Protein 2VZ4 (pdb70)

Structure (mmCIF, N/CA/C/O backbone):
data_2VZ4
#
_entry.id   2VZ4
#
_cell.length_a   45.850
_cell.length_b   67.467
_cell.length_c   73.129
_cell.angle_alpha   90.00
_cell.angle_beta   90.00
_cell.angle_gamma   90.00
#
_symmetry.space_group_name_H-M   'P 21 21 2'
#
loop_
_entity.id
_entity.type
_entity.pdbx_description
1 polymer 'HTH-TYPE TRANSCRIPTIONAL ACTIVATOR TIPA'
2 polymer "5'-D(*CP*TP*CP*CP*TP*CP*AP*CP*GP*TP *CP*AP*CP*GP*TP*GP*AP*GP*GP*TP*G)-3'"
#
loop_
_atom_site.group_PDB
_atom_site.id
_atom_site.type_symbol
_atom_site.label_atom_id
_atom_site.label_alt_id
_atom_site.label_comp_id
_atom_site.label_asym_id
_atom_site.label_entity_id
_atom_site.label_seq_id
_atom_site.pdbx_PDB_ins_code
_atom_site.Cartn_x
_atom_site.Cartn_y
_atom_site.Cartn_z
_atom_site.occupancy
_atom_site.B_iso_or_equiv
_atom_site.auth_seq_id
_atom_site.auth_comp_id
_atom_site.auth_asym_id
_atom_site.auth_atom_id
_atom_site.pdbx_PDB_model_num
ATOM 1 N N . SER A 1 1 ? 1.199 2.228 -24.440 1.00 56.25 2 SER A N 1
ATOM 2 C CA . SER A 1 1 ? 1.090 3.163 -23.284 1.00 57.14 2 SER A CA 1
ATOM 3 C C . SER A 1 1 ? 2.411 3.875 -23.072 1.00 57.14 2 SER A C 1
ATOM 4 O O . SER A 1 1 ? 3.463 3.261 -23.176 1.00 58.66 2 SER A O 1
ATOM 7 N N . TYR A 1 2 ? 2.359 5.157 -22.741 1.00 57.57 3 TYR A N 1
ATOM 8 C CA . TYR A 1 2 ? 3.561 5.977 -22.717 1.00 58.97 3 TYR A CA 1
ATOM 9 C C . TYR A 1 2 ? 3.770 6.682 -21.371 1.00 62.12 3 TYR A C 1
ATOM 10 O O . TYR A 1 2 ? 2.805 7.070 -20.704 1.00 66.10 3 TYR A O 1
ATOM 19 N N . SER A 1 3 ? 5.033 6.848 -20.977 1.00 62.21 4 SER A N 1
ATOM 20 C CA . SER A 1 3 ? 5.369 7.559 -19.741 1.00 61.08 4 SER A CA 1
ATOM 21 C C . SER A 1 3 ? 5.258 9.071 -19.946 1.00 60.99 4 SER A C 1
ATOM 22 O O . SER A 1 3 ? 5.125 9.545 -21.083 1.00 60.71 4 SER A O 1
ATOM 25 N N . VAL A 1 4 ? 5.330 9.822 -18.844 1.00 60.39 5 VAL A N 1
ATOM 26 C CA . VAL A 1 4 ? 5.323 11.290 -18.911 1.00 59.13 5 VAL A CA 1
ATOM 27 C C . VAL A 1 4 ? 6.532 11.810 -19.703 1.00 58.83 5 VAL A C 1
ATOM 28 O O . VAL A 1 4 ? 6.427 12.792 -20.436 1.00 59.19 5 VAL A O 1
ATOM 32 N N . GLY A 1 5 ? 7.670 11.135 -19.570 1.00 57.76 6 GLY A N 1
ATOM 33 C CA . GLY A 1 5 ? 8.879 11.528 -20.283 1.00 56.56 6 GLY A CA 1
ATOM 34 C C . GLY A 1 5 ? 8.689 11.368 -21.773 1.00 55.52 6 GLY A C 1
ATOM 35 O O . GLY A 1 5 ? 8.990 12.279 -22.549 1.00 55.77 6 GLY A O 1
ATOM 36 N N . GLN A 1 6 ? 8.167 10.205 -22.158 1.00 54.31 7 GLN A N 1
ATOM 37 C CA . GLN A 1 6 ? 7.919 9.878 -23.558 1.00 53.85 7 GLN A CA 1
ATOM 38 C C . GLN A 1 6 ? 7.047 10.937 -24.204 1.00 53.56 7 GLN A C 1
ATOM 39 O O . GLN A 1 6 ? 7.456 11.576 -25.174 1.00 53.89 7 GLN A O 1
ATOM 45 N N . VAL A 1 7 ? 5.860 11.125 -23.623 1.00 52.51 8 VAL A N 1
ATOM 46 C CA . VAL A 1 7 ? 4.860 12.069 -24.113 1.00 50.20 8 VAL A CA 1
ATOM 47 C C . VAL A 1 7 ? 5.393 13.491 -24.056 1.00 50.98 8 VAL A C 1
ATOM 48 O O . VAL A 1 7 ? 5.145 14.285 -24.954 1.00 52.75 8 VAL A O 1
ATOM 52 N N . ALA A 1 8 ? 6.129 13.822 -23.005 1.00 51.47 9 ALA A N 1
ATOM 53 C CA . ALA A 1 8 ? 6.757 15.130 -22.943 1.00 52.26 9 ALA A CA 1
ATOM 54 C C . ALA A 1 8 ? 7.590 15.304 -24.208 1.00 52.52 9 ALA A C 1
ATOM 55 O O . ALA A 1 8 ? 7.532 16.350 -24.854 1.00 50.41 9 ALA A O 1
ATOM 57 N N . GLY A 1 9 ? 8.325 14.249 -24.569 1.00 53.87 10 GLY A N 1
ATOM 58 C CA . GLY A 1 9 ? 9.214 14.260 -25.736 1.00 56.06 10 GLY A CA 1
ATOM 59 C C . GLY A 1 9 ? 8.494 14.284 -27.088 1.00 57.33 10 GLY A C 1
ATOM 60 O O . GLY A 1 9 ? 8.932 14.982 -28.015 1.00 57.27 10 GLY A O 1
ATOM 61 N N . PHE A 1 10 ? 7.395 13.528 -27.190 1.00 57.20 11 PHE A N 1
ATOM 62 C CA . PHE A 1 10 ? 6.579 13.468 -28.415 1.00 55.79 11 PHE A CA 1
ATOM 63 C C . PHE A 1 10 ? 5.858 14.790 -28.693 1.00 53.82 11 PHE A C 1
ATOM 64 O O . PHE A 1 10 ? 5.913 15.310 -29.809 1.00 54.37 11 PHE A O 1
ATOM 72 N N . ALA A 1 11 ? 5.174 15.314 -27.674 1.00 52.00 12 ALA A N 1
ATOM 73 C CA . ALA A 1 11 ? 4.364 16.540 -27.792 1.00 51.16 12 ALA A CA 1
ATOM 74 C C . ALA A 1 11 ? 5.195 17.813 -27.684 1.00 50.82 12 ALA A C 1
ATOM 75 O O . ALA A 1 11 ? 4.790 18.872 -28.160 1.00 50.32 12 ALA A O 1
ATOM 77 N N . GLY A 1 12 ? 6.349 17.714 -27.042 1.00 51.99 13 GLY A N 1
ATOM 78 C CA . GLY A 1 12 ? 7.219 18.864 -26.867 1.00 52.46 13 GLY A CA 1
ATOM 79 C C . GLY A 1 12 ? 6.673 19.779 -25.796 1.00 51.18 13 GLY A C 1
ATOM 80 O O . GLY A 1 12 ? 6.700 21.003 -25.953 1.00 51.31 13 GLY A O 1
ATOM 81 N N . VAL A 1 13 ? 6.163 19.168 -24.723 1.00 50.48 14 VAL A N 1
ATOM 82 C CA . VAL A 1 13 ? 5.679 19.883 -23.543 1.00 50.78 14 VAL A CA 1
ATOM 83 C C . VAL A 1 13 ? 6.447 19.368 -22.335 1.00 50.94 14 VAL A C 1
ATOM 84 O O . VAL A 1 13 ? 6.889 18.215 -22.329 1.00 53.43 14 VAL A O 1
ATOM 88 N N . THR A 1 14 ? 6.593 20.211 -21.314 1.00 50.13 15 THR A N 1
ATOM 89 C CA . THR A 1 14 ? 7.221 19.789 -20.055 1.00 49.82 15 THR A CA 1
ATOM 90 C C . THR A 1 14 ? 6.362 18.741 -19.334 1.00 51.00 15 THR A C 1
ATOM 91 O O . THR A 1 14 ? 5.128 18.755 -19.463 1.00 53.39 15 THR A O 1
ATOM 95 N N . VAL A 1 15 ? 7.005 17.850 -18.572 1.00 48.01 16 VAL A N 1
ATOM 96 C CA . VAL A 1 15 ? 6.269 16.899 -17.729 1.00 46.24 16 VAL A CA 1
ATOM 97 C C . VAL A 1 15 ? 5.282 17.624 -16.806 1.00 47.21 16 VAL A C 1
ATOM 98 O O . VAL A 1 15 ? 4.146 17.178 -16.630 1.00 45.90 16 VAL A O 1
ATOM 102 N N . ARG A 1 16 ? 5.711 18.750 -16.241 1.00 49.15 17 ARG A N 1
ATOM 103 C CA . ARG A 1 16 ? 4.850 19.560 -15.372 1.00 51.69 17 ARG A CA 1
ATOM 104 C C . ARG A 1 16 ? 3.532 19.946 -16.054 1.00 54.28 17 ARG A C 1
ATOM 105 O O . ARG A 1 16 ? 2.465 19.922 -15.416 1.00 53.85 17 ARG A O 1
ATOM 113 N N . THR A 1 17 ? 3.611 20.310 -17.338 1.00 54.50 18 THR A N 1
ATOM 114 C CA . THR A 1 17 ? 2.411 20.566 -18.128 1.00 52.83 18 THR A CA 1
ATOM 115 C C . THR A 1 17 ? 1.491 19.359 -18.074 1.00 53.46 18 THR A C 1
ATOM 116 O O . THR A 1 17 ? 0.288 19.511 -17.849 1.00 54.45 18 THR A O 1
ATOM 120 N N . LEU A 1 18 ? 2.071 18.171 -18.275 1.00 53.96 19 LEU A N 1
ATOM 121 C CA . LEU A 1 18 ? 1.319 16.907 -18.302 1.00 54.70 19 LEU A CA 1
ATOM 122 C C . LEU A 1 18 ? 0.733 16.541 -16.932 1.00 55.37 19 LEU A C 1
ATOM 123 O O . LEU A 1 18 ? -0.301 15.866 -16.848 1.00 55.66 19 LEU A O 1
ATOM 128 N N . HIS A 1 19 ? 1.401 16.989 -15.871 1.00 57.34 20 HIS A N 1
ATOM 129 C CA . HIS A 1 19 ? 0.875 16.883 -14.509 1.00 57.26 20 HIS A CA 1
ATOM 130 C C . HIS A 1 19 ? -0.260 17.882 -14.315 1.00 57.24 20 HIS A C 1
ATOM 131 O O . HIS A 1 19 ? -1.320 17.526 -13.810 1.00 59.94 20 HIS A O 1
ATOM 138 N N . HIS A 1 20 ? -0.049 19.130 -14.723 1.00 58.18 21 HIS A N 1
ATOM 139 C CA . HIS A 1 20 ? -1.078 20.157 -14.554 1.00 57.48 21 HIS A CA 1
ATOM 140 C C . HIS A 1 20 ? -2.386 19.758 -15.247 1.00 57.83 21 HIS A C 1
ATOM 141 O O . HIS A 1 20 ? -3.453 19.778 -14.631 1.00 58.98 21 HIS A O 1
ATOM 148 N N . TYR A 1 21 ? -2.298 19.374 -16.515 1.00 56.39 22 TYR A N 1
ATOM 149 C CA . TYR A 1 21 ? -3.492 19.021 -17.271 1.00 55.35 22 TYR A CA 1
ATOM 150 C C . TYR A 1 21 ? -4.218 17.852 -16.632 1.00 55.78 22 TYR A C 1
ATOM 151 O O . TYR A 1 21 ? -5.443 17.780 -16.704 1.00 57.94 22 TYR A O 1
ATOM 160 N N . ASP A 1 22 ? -3.467 16.949 -16.000 1.00 55.94 23 ASP A N 1
ATOM 161 C CA . ASP A 1 22 ? -4.072 15.860 -15.226 1.00 56.49 23 ASP A CA 1
ATOM 162 C C . ASP A 1 22 ? -4.820 16.394 -14.000 1.00 56.37 23 ASP A C 1
ATOM 163 O O . ASP A 1 22 ? -5.991 16.065 -13.799 1.00 56.62 23 ASP A O 1
ATOM 168 N N . ASP A 1 23 ? -4.146 17.218 -13.196 1.00 56.18 24 ASP A N 1
ATOM 169 C CA . ASP A 1 23 ? -4.756 17.820 -12.001 1.00 57.04 24 ASP A CA 1
ATOM 170 C C . ASP A 1 23 ? -6.023 18.627 -12.341 1.00 56.82 24 ASP A C 1
ATOM 171 O O . ASP A 1 23 ? -7.026 18.544 -11.632 1.00 56.65 24 ASP A O 1
ATOM 176 N N . ILE A 1 24 ? -5.965 19.382 -13.437 1.00 57.81 25 ILE A N 1
ATOM 177 C CA . ILE A 1 24 ? -7.109 20.143 -13.964 1.00 56.92 25 ILE A CA 1
ATOM 178 C C . ILE A 1 24 ? -8.267 19.252 -14.417 1.00 55.27 25 ILE A C 1
ATOM 179 O O . ILE A 1 24 ? -9.426 19.663 -14.372 1.00 53.24 25 ILE A O 1
ATOM 184 N N . GLY A 1 25 ? -7.943 18.050 -14.884 1.00 53.89 26 GLY A N 1
ATOM 185 C CA . GLY A 1 25 ? -8.927 17.172 -15.496 1.00 53.15 26 GLY A CA 1
ATOM 186 C C . GLY A 1 25 ? -9.135 17.524 -16.955 1.00 53.28 26 GLY A C 1
ATOM 187 O O . GLY A 1 25 ? -10.239 17.399 -17.476 1.00 54.18 26 GLY A O 1
ATOM 188 N N . LEU A 1 26 ? -8.067 17.978 -17.608 1.00 54.89 27 LEU A N 1
ATOM 189 C CA . LEU A 1 26 ? -8.076 18.273 -19.048 1.00 54.56 27 LEU A CA 1
ATOM 190 C C . LEU A 1 26 ? -7.500 17.107 -19.835 1.00 55.08 27 LEU A C 1
ATOM 191 O O . LEU A 1 26 ? -7.869 16.881 -20.981 1.00 57.92 27 LEU A O 1
ATOM 196 N N . LEU A 1 27 ? -6.570 16.383 -19.223 1.00 53.72 28 LEU A N 1
ATOM 197 C CA . LEU A 1 27 ? -5.919 15.265 -19.875 1.00 52.35 28 LEU A CA 1
ATOM 198 C C . LEU A 1 27 ? -5.458 14.291 -18.792 1.00 52.51 28 LEU A C 1
ATOM 199 O O . LEU A 1 27 ? -4.502 14.561 -18.060 1.00 52.78 28 LEU A O 1
ATOM 204 N N . VAL A 1 28 ? -6.160 13.164 -18.701 1.00 51.83 29 VAL A N 1
ATOM 205 C CA . VAL A 1 28 ? -5.979 12.204 -17.626 1.00 51.42 29 VAL A CA 1
ATOM 206 C C . VAL A 1 28 ? -5.570 10.833 -18.165 1.00 52.61 29 VAL A C 1
ATOM 207 O O . VAL A 1 28 ? -6.356 10.187 -18.853 1.00 51.71 29 VAL A O 1
ATOM 211 N N . PRO A 1 29 ? -4.350 10.371 -17.835 1.00 55.23 30 PRO A N 1
ATOM 212 C CA . PRO A 1 29 ? -3.831 9.075 -18.296 1.00 56.38 30 PRO A CA 1
ATOM 213 C C . PRO A 1 29 ? -4.829 7.926 -18.150 1.00 59.22 30 PRO A C 1
ATOM 214 O O . PRO A 1 29 ? -5.620 7.907 -17.200 1.00 62.35 30 PRO A O 1
ATOM 218 N N . SER A 1 30 ? -4.780 6.970 -19.069 1.00 59.71 31 SER A N 1
ATOM 219 C CA . SER A 1 30 ? -5.699 5.830 -19.027 1.00 60.91 31 SER A CA 1
ATOM 220 C C . SER A 1 30 ? -5.557 4.981 -17.745 1.00 60.32 31 SER A C 1
ATOM 221 O O . SER A 1 30 ? -6.550 4.490 -17.206 1.00 60.86 31 SER A O 1
ATOM 224 N N . GLU A 1 31 ? -4.325 4.815 -17.271 1.00 58.90 32 GLU A N 1
ATOM 225 C CA . GLU A 1 31 ? -4.047 4.077 -16.036 1.00 57.95 32 GLU A CA 1
ATOM 226 C C . GLU A 1 31 ? -2.670 4.501 -15.526 1.00 56.82 32 GLU A C 1
ATOM 227 O O . GLU A 1 31 ? -2.024 5.376 -16.104 1.00 56.38 32 GLU A O 1
ATOM 233 N N . ARG A 1 32 ? -2.233 3.898 -14.431 1.00 55.67 33 ARG A N 1
ATOM 23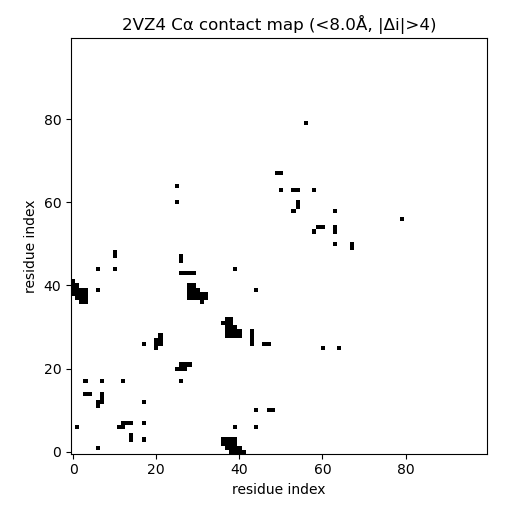4 C CA . ARG A 1 32 ? -0.893 4.126 -13.923 1.00 54.47 33 ARG A CA 1
ATOM 235 C C . ARG A 1 32 ? -0.309 2.777 -13.533 1.00 53.25 33 ARG A C 1
ATOM 236 O O . ARG A 1 32 ? -1.054 1.804 -13.373 1.00 55.78 33 ARG A O 1
ATOM 244 N N . SER A 1 33 ? 1.014 2.708 -13.398 1.00 51.94 34 SER A N 1
ATOM 245 C CA . SER A 1 33 ? 1.691 1.440 -13.093 1.00 53.01 34 SER A CA 1
ATOM 246 C C . SER A 1 33 ? 1.469 0.982 -11.643 1.00 54.75 34 SER A C 1
ATOM 247 O O . SER A 1 33 ? 0.948 1.736 -10.815 1.00 55.95 34 SER A O 1
ATOM 250 N N . HIS A 1 34 ? 1.880 -0.249 -11.341 1.00 55.40 35 HIS A N 1
ATOM 251 C CA . HIS A 1 34 ? 1.903 -0.741 -9.957 1.00 56.85 35 HIS A CA 1
ATOM 252 C C . HIS A 1 34 ? 2.639 0.230 -9.015 1.00 58.21 35 HIS A C 1
ATOM 253 O O . HIS A 1 34 ? 2.358 0.263 -7.816 1.00 60.01 35 HIS A O 1
ATOM 260 N N . ALA A 1 35 ? 3.572 1.009 -9.564 1.00 58.50 36 ALA A N 1
ATOM 261 C CA . ALA A 1 35 ? 4.262 2.057 -8.816 1.00 59.21 36 ALA A CA 1
ATOM 262 C C . ALA A 1 35 ? 3.434 3.337 -8.734 1.00 60.66 36 ALA A C 1
ATOM 263 O O . ALA A 1 35 ? 3.488 4.042 -7.728 1.00 63.30 36 ALA A O 1
ATOM 265 N N . GLY A 1 36 ? 2.686 3.641 -9.793 1.00 61.32 37 GLY A N 1
ATOM 266 C CA . GLY A 1 36 ? 1.874 4.865 -9.860 1.00 60.54 37 GLY A CA 1
ATOM 267 C C . GLY A 1 36 ? 2.268 5.844 -10.958 1.00 61.03 37 GLY A C 1
ATOM 268 O O . GLY A 1 36 ? 1.770 6.973 -10.991 1.00 60.65 37 GLY A O 1
ATOM 269 N N . HIS A 1 37 ? 3.139 5.405 -11.870 1.00 63.35 38 HIS A N 1
ATOM 270 C CA . HIS A 1 37 ? 3.632 6.233 -12.982 1.00 64.19 38 HIS A CA 1
ATOM 271 C C . HIS A 1 37 ? 2.583 6.234 -14.102 1.00 64.25 38 HIS A C 1
ATOM 272 O O . HIS A 1 37 ? 2.028 5.190 -14.447 1.00 66.81 38 HIS A O 1
ATOM 279 N N . ARG A 1 38 ? 2.336 7.401 -14.685 1.00 62.29 39 ARG A N 1
ATOM 280 C CA . ARG A 1 38 ? 1.229 7.559 -15.612 1.00 59.52 39 ARG A CA 1
ATOM 281 C C . ARG A 1 38 ? 1.452 6.843 -16.934 1.00 59.70 39 ARG A C 1
ATOM 282 O O . ARG A 1 38 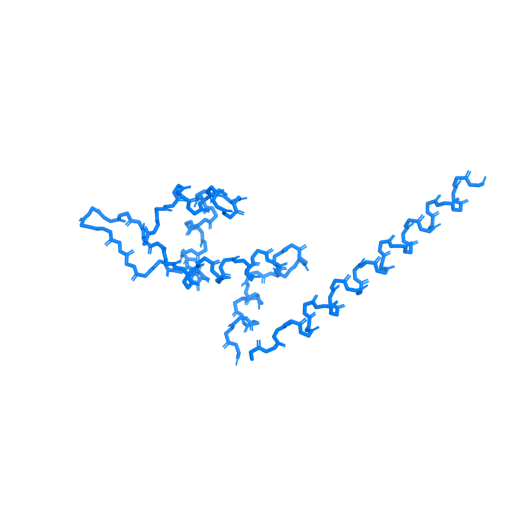? 2.584 6.667 -17.390 1.00 58.70 39 ARG A O 1
ATOM 290 N N . ARG A 1 39 ? 0.340 6.458 -17.547 1.00 60.83 40 ARG A N 1
ATOM 291 C CA . ARG A 1 39 ? 0.341 5.747 -18.811 1.00 60.13 40 ARG A CA 1
ATOM 292 C C . ARG A 1 39 ? -0.623 6.379 -19.792 1.00 61.01 40 ARG A C 1
ATOM 293 O O . ARG A 1 39 ? -1.843 6.242 -19.665 1.00 61.61 40 ARG A O 1
ATOM 301 N N . TYR A 1 40 ? -0.047 7.080 -20.764 1.00 61.99 41 TYR A N 1
ATOM 302 C CA . TYR A 1 40 ? -0.799 7.745 -21.815 1.00 61.66 41 TYR A CA 1
ATOM 303 C C . TYR A 1 40 ? -0.956 6.824 -23.024 1.00 61.65 41 TYR A C 1
ATOM 304 O O . TYR A 1 40 ? -0.031 6.099 -23.395 1.00 62.59 41 TYR A O 1
ATOM 313 N N . SER A 1 41 ? -2.149 6.842 -23.610 1.00 60.30 42 SER A N 1
ATOM 314 C CA . SER A 1 41 ? -2.477 6.010 -24.753 1.00 58.02 42 SER A CA 1
ATOM 315 C C . SER A 1 41 ? -2.359 6.827 -26.019 1.00 57.42 42 SER A C 1
ATOM 316 O O . SER A 1 41 ? -2.069 8.024 -25.974 1.00 57.36 42 SER A O 1
ATOM 319 N N . ASP A 1 42 ? -2.616 6.179 -27.147 1.00 56.82 43 ASP A N 1
ATOM 320 C CA . ASP A 1 42 ? -2.655 6.870 -28.434 1.00 57.90 43 ASP A CA 1
ATOM 321 C C . ASP A 1 42 ? -3.831 7.854 -28.481 1.00 57.80 43 ASP A C 1
ATOM 322 O O . ASP A 1 42 ? -3.693 8.981 -28.978 1.00 58.90 43 ASP A O 1
ATOM 327 N N . ALA A 1 43 ? -4.974 7.428 -27.940 1.00 56.35 44 ALA A N 1
ATOM 328 C CA . ALA A 1 43 ? -6.120 8.310 -27.743 1.00 54.19 44 ALA A CA 1
ATOM 329 C C . ALA A 1 43 ? -5.660 9.571 -27.040 1.00 54.83 44 ALA A C 1
ATOM 330 O O . ALA A 1 43 ? -6.013 10.675 -27.440 1.00 55.72 44 ALA A O 1
ATOM 332 N N . ASP A 1 44 ? -4.851 9.395 -26.000 1.00 55.44 45 ASP A N 1
ATOM 333 C CA . ASP A 1 44 ? -4.373 10.522 -25.200 1.00 57.76 45 ASP A CA 1
ATOM 334 C C . ASP A 1 44 ? -3.409 11.418 -25.997 1.00 57.19 45 ASP A C 1
ATOM 335 O O . ASP A 1 44 ? -3.357 12.642 -25.796 1.00 53.71 45 ASP A O 1
ATOM 340 N N . LEU A 1 45 ? -2.649 10.807 -26.901 1.00 56.63 46 LEU A N 1
ATOM 341 C CA . LEU A 1 45 ? -1.728 11.561 -27.740 1.00 56.66 46 LEU A CA 1
ATOM 342 C C . LEU A 1 45 ? -2.516 12.405 -28.752 1.00 55.86 46 LEU A C 1
ATOM 343 O O . LEU A 1 45 ? -2.300 13.614 -28.864 1.00 52.55 46 LEU A O 1
ATOM 348 N N . ASP A 1 46 ? -3.447 11.766 -29.459 1.00 54.74 47 ASP A N 1
ATOM 349 C CA . ASP A 1 46 ? -4.355 12.478 -30.365 1.00 54.36 47 ASP A CA 1
ATOM 350 C C . ASP A 1 46 ? -4.957 13.700 -29.671 1.00 52.75 47 ASP A C 1
ATOM 351 O O . ASP A 1 46 ? -4.908 14.811 -30.190 1.00 52.93 47 ASP A O 1
ATOM 356 N N . ARG A 1 47 ? -5.510 13.457 -28.486 1.00 51.91 48 ARG A N 1
ATOM 357 C CA . ARG A 1 47 ? -6.125 14.466 -27.631 1.00 49.53 48 ARG A CA 1
ATOM 358 C C . ARG A 1 47 ? -5.161 15.593 -27.302 1.00 51.69 48 ARG A C 1
ATOM 359 O O . ARG A 1 47 ? -5.510 16.763 -27.399 1.00 53.53 48 ARG A O 1
ATOM 367 N N . LEU A 1 48 ? -3.946 15.244 -26.904 1.00 53.24 49 LEU A N 1
ATOM 368 C CA . LEU A 1 48 ? -2.953 16.258 -26.581 1.00 54.44 49 LEU A CA 1
ATOM 369 C C . LEU A 1 48 ? -2.668 17.183 -27.773 1.00 54.22 49 LEU A C 1
ATOM 370 O O . LEU A 1 48 ? -2.419 18.369 -27.573 1.00 55.26 49 LEU A O 1
ATOM 375 N N . GLN A 1 49 ? -2.714 16.658 -29.000 1.00 54.75 50 GLN A N 1
ATOM 376 C CA . GLN A 1 49 ? -2.433 17.484 -30.189 1.00 55.54 50 GLN A CA 1
ATOM 377 C C . GLN A 1 49 ? -3.488 18.570 -30.298 1.00 53.06 50 GLN A C 1
ATOM 378 O O . GLN A 1 49 ? -3.178 19.726 -30.557 1.00 50.05 50 GLN A O 1
ATOM 384 N N . GLN A 1 50 ? -4.735 18.177 -30.069 1.00 54.48 51 GLN A N 1
ATOM 385 C CA . GLN A 1 50 ? -5.868 19.085 -30.146 1.00 56.65 51 GLN A CA 1
ATOM 386 C C . GLN A 1 50 ? -5.735 20.167 -29.101 1.00 56.96 51 GLN A C 1
ATOM 387 O O . GLN A 1 50 ? -5.869 21.347 -29.406 1.00 58.15 51 GLN A O 1
ATOM 393 N N . ILE A 1 51 ? -5.468 19.746 -27.867 1.00 58.14 52 ILE A N 1
ATOM 394 C CA . ILE A 1 51 ? -5.227 20.668 -26.752 1.00 57.92 52 ILE A CA 1
ATOM 395 C C . ILE A 1 51 ? -4.176 21.691 -27.168 1.00 57.02 52 ILE A C 1
ATOM 396 O O . ILE A 1 51 ? -4.421 22.904 -27.161 1.00 55.10 52 ILE A O 1
ATOM 401 N N . LEU A 1 52 ? -3.013 21.177 -27.555 1.00 54.99 53 LEU A N 1
ATOM 402 C CA . LEU A 1 52 ? -1.887 22.022 -27.907 1.00 53.98 53 LEU A CA 1
ATOM 403 C C . LEU A 1 52 ? -2.213 22.914 -29.109 1.00 54.84 53 LEU A C 1
ATOM 404 O O . LEU A 1 52 ? -1.687 24.028 -29.215 1.00 57.23 53 LEU A O 1
ATOM 409 N N . PHE A 1 53 ? -3.088 22.445 -29.998 1.00 52.96 54 PHE A N 1
ATOM 410 C CA . PHE A 1 53 ? -3.513 23.264 -31.134 1.00 51.83 54 PHE A CA 1
ATOM 411 C C . PHE A 1 53 ? -4.251 24.512 -30.673 1.00 52.78 54 PHE A C 1
ATOM 412 O O . PHE A 1 53 ? -3.905 25.647 -31.037 1.00 52.67 54 PHE A O 1
ATOM 420 N N . TYR A 1 54 ? -5.290 24.282 -29.882 1.00 53.66 55 TYR A N 1
ATOM 421 C CA . TYR A 1 54 ? -6.150 25.354 -29.422 1.00 53.50 55 TYR A CA 1
ATOM 422 C C . TYR A 1 54 ? -5.391 26.256 -28.464 1.00 52.75 55 TYR A C 1
ATOM 423 O O . TYR A 1 54 ? -5.530 27.478 -28.511 1.00 52.63 55 TYR A O 1
ATOM 432 N N . ARG A 1 55 ? -4.571 25.651 -27.613 1.00 52.24 56 ARG A N 1
ATOM 433 C CA . ARG A 1 55 ? -3.671 26.409 -26.761 1.00 52.85 56 ARG A CA 1
ATOM 434 C C . ARG A 1 55 ? -2.876 27.432 -27.586 1.00 53.26 56 ARG A C 1
ATOM 435 O O . ARG A 1 55 ? -2.900 28.617 -27.267 1.00 52.18 56 ARG A O 1
ATOM 443 N N . GLU A 1 56 ? -2.212 26.984 -28.657 1.00 54.62 57 GLU A N 1
ATOM 444 C CA . GLU A 1 56 ? -1.410 27.886 -29.508 1.00 56.40 57 GLU A CA 1
ATOM 445 C C . GLU A 1 56 ? -2.196 29.035 -30.130 1.00 58.24 57 GLU A C 1
ATOM 446 O O . GLU A 1 56 ? -1.629 30.089 -30.446 1.00 60.72 57 GLU A O 1
ATOM 452 N N . LEU A 1 57 ? -3.492 28.829 -30.333 1.00 60.14 58 LEU A N 1
ATOM 453 C CA . LEU A 1 57 ? -4.361 29.909 -30.790 1.00 59.87 58 LEU A CA 1
ATOM 454 C C . LEU A 1 57 ? -5.043 30.592 -29.593 1.00 59.53 58 LEU A C 1
ATOM 455 O O . LEU A 1 57 ? -6.106 31.188 -29.740 1.00 62.80 58 LEU A O 1
ATOM 460 N N . GLY A 1 58 ? -4.437 30.485 -28.410 1.00 58.76 59 GLY A N 1
ATOM 461 C CA . GLY A 1 58 ? -4.787 31.319 -27.258 1.00 59.14 59 GLY A CA 1
ATOM 462 C C . GLY A 1 58 ? -6.049 30.994 -26.473 1.00 59.83 59 GLY A C 1
ATOM 463 O O . GLY A 1 58 ? -6.526 31.837 -25.699 1.00 59.79 59 GLY A O 1
ATOM 464 N N . PHE A 1 59 ? -6.591 29.789 -26.647 1.00 59.71 60 PHE A N 1
ATOM 465 C CA . PHE A 1 59 ? -7.802 29.388 -25.912 1.00 59.74 60 PHE A CA 1
ATOM 466 C C . PHE A 1 59 ? -7.471 29.059 -24.453 1.00 58.58 60 PHE A C 1
ATOM 467 O O . PHE A 1 59 ? -6.559 28.279 -24.180 1.00 59.91 60 PHE A O 1
ATOM 475 N N . PRO A 1 60 ? -8.212 29.655 -23.504 1.00 57.49 61 PRO A N 1
ATOM 476 C CA . PRO A 1 60 ? -7.993 29.266 -22.116 1.00 55.30 61 PRO A CA 1
ATOM 477 C C . PRO A 1 60 ? -8.423 27.825 -21.875 1.00 51.90 61 PRO A C 1
ATOM 478 O O . PRO A 1 60 ? -9.329 27.304 -22.539 1.00 49.64 61 PRO A O 1
ATOM 482 N N . LEU A 1 61 ? -7.760 27.189 -20.928 1.00 49.96 62 LEU A N 1
ATOM 483 C CA . LEU A 1 61 ? -7.890 25.755 -20.771 1.00 50.33 62 LEU A CA 1
ATOM 484 C C . LEU A 1 61 ? -9.318 25.304 -20.375 1.00 49.34 62 LEU A C 1
ATOM 485 O O . LEU A 1 61 ? -9.699 24.175 -20.653 1.00 49.31 62 LEU A O 1
ATOM 490 N N . ASP A 1 62 ? -10.108 26.172 -19.747 1.00 48.96 63 ASP A N 1
ATOM 491 C CA . ASP A 1 62 ? -11.512 25.844 -19.483 1.00 48.88 63 ASP A CA 1
ATOM 492 C C . ASP A 1 62 ? -12.283 25.721 -20.808 1.00 49.85 63 ASP A C 1
ATOM 493 O O . ASP A 1 62 ? -13.089 24.799 -20.990 1.00 48.54 63 ASP A O 1
ATOM 498 N N . GLU A 1 63 ? -12.014 26.644 -21.731 1.00 51.14 64 GLU A N 1
ATOM 499 C CA . GLU A 1 63 ? -12.685 26.664 -23.026 1.00 52.22 64 GLU A CA 1
ATOM 500 C C . GLU A 1 63 ? -12.196 25.518 -23.876 1.00 51.56 64 GLU A C 1
ATOM 501 O O . GLU A 1 63 ? -12.968 24.893 -24.601 1.00 49.25 64 GLU A O 1
ATOM 507 N N . VAL A 1 64 ? -10.900 25.248 -23.797 1.00 53.15 65 VAL A N 1
ATOM 508 C CA . VAL A 1 64 ? -10.335 24.123 -24.542 1.00 54.30 65 VAL A CA 1
ATOM 509 C C . VAL A 1 64 ? -11.003 22.810 -24.117 1.00 55.27 65 VAL A C 1
ATOM 510 O O . VAL A 1 64 ? -11.262 21.939 -24.951 1.00 54.85 65 VAL A O 1
ATOM 514 N N . ALA A 1 65 ? -11.289 22.686 -22.823 1.00 56.77 66 ALA A N 1
ATOM 515 C CA . ALA A 1 65 ? -11.999 21.521 -22.294 1.00 58.06 66 ALA A CA 1
ATOM 516 C C . ALA A 1 65 ? -13.371 21.421 -22.942 1.00 59.09 66 ALA A C 1
ATOM 517 O O . ALA A 1 65 ? -13.754 20.360 -23.448 1.00 60.14 66 ALA A O 1
ATOM 519 N N . ALA A 1 66 ? -14.091 22.543 -22.929 1.00 58.87 67 ALA A N 1
ATOM 520 C CA . ALA A 1 66 ? -15.451 22.624 -23.465 1.00 57.59 67 ALA A CA 1
ATOM 521 C C . ALA A 1 66 ? -15.515 22.288 -24.957 1.00 56.70 67 ALA A C 1
ATOM 522 O O . ALA A 1 66 ? -16.309 21.445 -25.381 1.00 53.93 67 ALA A O 1
ATOM 524 N N . LEU A 1 67 ? -14.676 22.965 -25.740 1.00 57.36 68 LEU A N 1
ATOM 525 C CA . LEU A 1 67 ? -14.555 22.712 -27.175 1.00 56.68 68 LEU A CA 1
ATOM 526 C C . LEU A 1 67 ? -14.397 21.229 -27.454 1.00 54.81 68 LEU A C 1
ATOM 527 O O . LEU A 1 67 ? -15.137 20.659 -28.248 1.00 54.21 68 LEU A O 1
ATOM 532 N N . LEU A 1 68 ? -13.433 20.613 -26.778 1.00 55.22 69 LEU A N 1
ATOM 533 C CA . LEU A 1 68 ? -13.084 19.219 -27.025 1.00 56.71 69 LEU A CA 1
ATOM 534 C C . LEU A 1 68 ? -14.124 18.204 -26.527 1.00 57.37 69 LEU A C 1
ATOM 535 O O . LEU A 1 68 ? -14.082 17.038 -26.933 1.00 58.21 69 LEU A O 1
ATOM 540 N N . ASP A 1 69 ? -15.048 18.626 -25.663 1.00 57.85 70 ASP A N 1
ATOM 541 C CA . ASP A 1 69 ? -16.036 17.698 -25.091 1.00 57.53 70 ASP A CA 1
ATOM 542 C C . ASP A 1 69 ? -17.511 17.937 -25.555 1.00 57.75 70 ASP A C 1
ATOM 543 O O . ASP A 1 69 ? -18.436 17.433 -24.920 1.00 59.56 70 ASP A O 1
ATOM 548 N N . ASP A 1 70 ? -17.725 18.660 -26.666 1.00 56.64 71 ASP A N 1
ATOM 549 C CA . ASP A 1 70 ? -19.076 18.863 -27.235 1.00 54.87 71 ASP A CA 1
ATOM 550 C C . ASP A 1 70 ? -19.393 17.829 -28.312 1.00 53.41 71 ASP A C 1
ATOM 551 O O . ASP A 1 70 ? -20.547 17.431 -28.479 1.00 53.64 71 ASP A O 1
ATOM 556 N N . ARG A 1 76 ? -17.338 15.484 -35.414 1.00 45.37 77 ARG A N 1
ATOM 557 C CA . ARG A 1 76 ? -16.012 14.969 -35.748 1.00 48.48 77 ARG A CA 1
ATOM 558 C C . ARG A 1 76 ? -15.193 15.938 -36.610 1.00 51.72 77 ARG A C 1
ATOM 559 O O . ARG A 1 76 ? -13.966 15.793 -36.685 1.00 51.83 77 ARG A O 1
ATOM 567 N N . ALA A 1 77 ? -15.866 16.914 -37.245 1.00 54.84 78 ALA A N 1
ATOM 568 C CA . ALA A 1 77 ? -15.216 17.926 -38.111 1.00 53.56 78 ALA A CA 1
ATOM 569 C C . ALA A 1 77 ? -14.850 19.232 -37.373 1.00 55.95 78 ALA A C 1
ATOM 570 O O . ALA A 1 77 ? -15.350 20.311 -37.696 1.00 56.48 78 ALA A O 1
ATOM 572 N N . HIS A 1 78 ? -13.976 19.101 -36.373 1.00 57.55 79 HIS A N 1
ATOM 573 C CA . HIS A 1 78 ? -13.210 20.218 -35.808 1.00 56.95 79 HIS A CA 1
ATOM 574 C C . HIS A 1 78 ? -12.421 20.918 -36.894 1.00 57.37 79 HIS A C 1
ATOM 575 O O . HIS A 1 78 ? -12.254 22.137 -36.882 1.00 60.41 79 HIS A O 1
ATOM 582 N N . LEU A 1 79 ? -11.895 20.112 -37.810 1.00 56.88 80 LEU A N 1
ATOM 583 C CA . LEU A 1 79 ? -11.037 20.585 -38.895 1.00 56.34 80 LEU A CA 1
ATOM 584 C C . LEU A 1 79 ? -11.592 21.844 -39.581 1.00 56.12 80 LEU A C 1
ATOM 585 O O . LEU A 1 79 ? -10.832 22.751 -39.935 1.00 57.08 80 LEU A O 1
ATOM 590 N N . ARG A 1 80 ? -12.911 21.905 -39.750 1.00 54.55 81 ARG A N 1
ATOM 591 C CA . ARG A 1 80 ? -13.540 23.098 -40.300 1.00 54.90 81 ARG A CA 1
ATOM 592 C C . ARG A 1 80 ? -13.112 24.334 -39.504 1.00 54.12 81 ARG A C 1
ATOM 593 O O . ARG A 1 80 ? -12.531 25.261 -40.071 1.00 53.36 81 ARG A O 1
ATOM 601 N N . ARG A 1 81 ? -13.358 24.322 -38.191 1.00 53.85 82 ARG A N 1
ATOM 602 C CA . ARG A 1 81 ? -13.119 25.507 -37.352 1.00 53.57 82 ARG A CA 1
ATOM 603 C C . ARG A 1 81 ? -11.642 25.764 -37.192 1.00 54.43 82 ARG A C 1
ATOM 604 O O . ARG A 1 81 ? -11.234 26.917 -37.081 1.00 55.60 82 ARG A O 1
ATOM 612 N N . GLN A 1 82 ? -10.850 24.691 -37.191 1.00 54.77 83 GLN A N 1
ATOM 613 C CA . GLN A 1 82 ? -9.397 24.801 -37.058 1.00 55.33 83 GLN A CA 1
ATOM 614 C C . GLN A 1 82 ? -8.793 25.505 -38.266 1.00 56.54 83 GLN A C 1
ATOM 615 O O . GLN A 1 82 ? -7.853 26.296 -38.132 1.00 57.16 83 GLN A O 1
ATOM 621 N N . HIS A 1 83 ? -9.356 25.232 -39.440 1.00 58.01 84 HIS A N 1
ATOM 622 C CA . HIS A 1 83 ? -8.958 25.916 -40.668 1.00 58.73 84 HIS A CA 1
ATOM 623 C C . HIS A 1 83 ? -9.329 27.406 -40.636 1.00 57.51 84 HIS A C 1
ATOM 624 O O . HIS A 1 83 ? -8.521 28.268 -41.003 1.00 55.52 84 HIS A O 1
ATOM 631 N N . GLU A 1 84 ? -10.553 27.690 -40.193 1.00 56.48 85 GLU A N 1
ATOM 632 C CA . GLU A 1 84 ? -11.065 29.064 -40.111 1.00 56.76 85 GLU A CA 1
ATOM 633 C C . GLU A 1 84 ? -10.236 29.929 -39.159 1.00 53.21 85 GLU A C 1
ATOM 634 O O . GLU A 1 84 ? -9.993 31.100 -39.431 1.00 52.31 85 GLU A O 1
ATOM 640 N N . LEU A 1 85 ? -9.803 29.335 -38.053 1.00 51.47 86 LEU A N 1
ATOM 641 C CA . LEU A 1 85 ? -9.024 30.041 -37.045 1.00 51.31 86 LEU A CA 1
ATOM 642 C C . LEU A 1 85 ? -7.652 30.397 -37.588 1.00 52.21 86 LEU A C 1
ATOM 643 O O . LEU A 1 85 ? -7.198 31.542 -37.460 1.00 52.22 86 LEU A O 1
ATOM 648 N N . LEU A 1 86 ? -6.999 29.407 -38.192 1.00 52.58 87 LEU A N 1
ATOM 649 C CA . LEU A 1 86 ? -5.694 29.615 -38.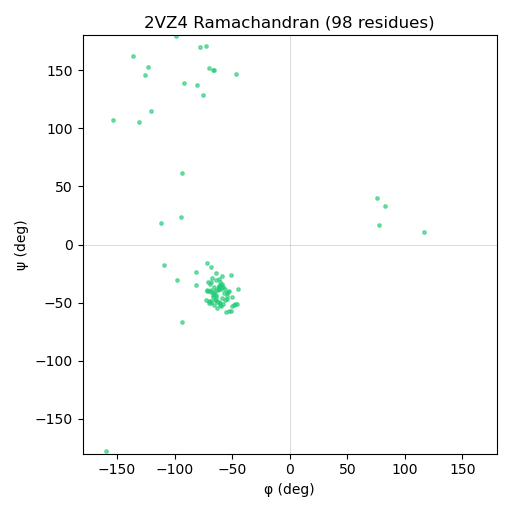816 1.00 53.28 87 LEU A CA 1
ATOM 650 C C . LEU A 1 86 ? -5.761 30.645 -39.949 1.00 52.79 87 LEU A C 1
ATOM 651 O O . LEU A 1 86 ? -4.837 31.434 -40.139 1.00 54.46 87 LEU A O 1
ATOM 656 N N . SER A 1 87 ? -6.860 30.645 -40.691 1.00 52.39 88 SER A N 1
ATOM 657 C CA . SER A 1 87 ? -7.015 31.569 -41.806 1.00 51.91 88 SER A CA 1
ATOM 658 C C . SER A 1 87 ? -7.198 33.002 -41.296 1.00 51.11 88 SER A C 1
ATOM 659 O O . SER A 1 87 ? -6.519 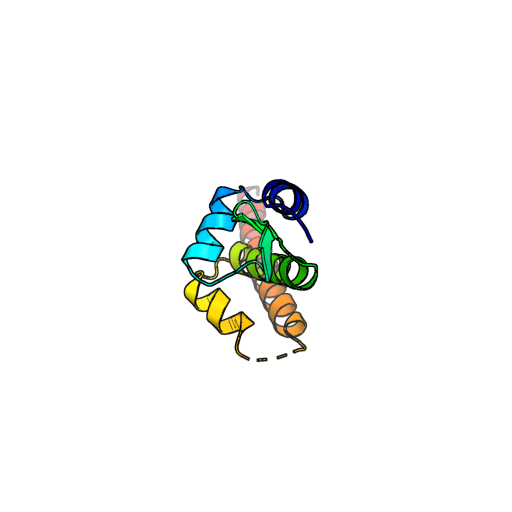33.915 -41.759 1.00 51.39 88 SER A O 1
ATOM 662 N N . ALA A 1 88 ? -8.094 33.175 -40.329 1.00 50.58 89 ALA A N 1
ATOM 663 C CA . ALA A 1 88 ? -8.237 34.429 -39.592 1.00 51.01 89 ALA A CA 1
ATOM 664 C C . ALA A 1 88 ? -6.882 34.972 -39.160 1.00 53.27 89 ALA A C 1
ATOM 665 O O . ALA A 1 88 ? -6.545 36.140 -39.399 1.00 52.25 89 ALA A O 1
ATOM 667 N N . ARG A 1 89 ? -6.115 34.096 -38.521 1.00 55.15 90 ARG A N 1
ATOM 668 C CA . ARG A 1 89 ? -4.851 34.455 -37.890 1.00 55.45 90 ARG A CA 1
ATOM 669 C C . ARG A 1 89 ? -3.761 34.740 -38.925 1.00 53.99 90 ARG A C 1
ATOM 670 O O . ARG A 1 89 ? -2.965 35.662 -38.755 1.00 55.11 90 ARG A O 1
ATOM 678 N N . ILE A 1 90 ? -3.724 33.949 -39.994 1.00 52.51 91 ILE A N 1
ATOM 679 C CA . ILE A 1 90 ? -2.771 34.186 -41.076 1.00 49.94 91 ILE A CA 1
ATOM 680 C C . ILE A 1 90 ? -3.051 35.555 -41.680 1.00 51.37 91 ILE A C 1
ATOM 681 O O . ILE A 1 90 ? -2.153 36.383 -41.824 1.00 54.09 91 ILE A O 1
ATOM 686 N N . GLY A 1 91 ? -4.314 35.801 -41.993 1.00 51.55 92 GLY A N 1
ATOM 687 C CA . GLY A 1 91 ? -4.722 37.085 -42.534 1.00 50.80 92 GLY A CA 1
ATOM 688 C C . GLY A 1 91 ? -4.393 38.245 -41.624 1.00 50.50 92 GLY A C 1
ATOM 689 O O . GLY A 1 91 ? -4.043 39.313 -42.101 1.00 50.42 92 GLY A O 1
ATOM 690 N N . LYS A 1 92 ? -4.506 38.043 -40.314 1.00 52.57 93 LYS A N 1
ATOM 691 C CA . LYS A 1 92 ? -4.214 39.108 -39.343 1.00 54.47 93 LYS A CA 1
ATOM 692 C C . LYS A 1 92 ? -2.739 39.526 -39.389 1.00 52.93 93 LYS A C 1
ATOM 693 O O . LYS A 1 92 ? -2.409 40.715 -39.430 1.00 49.32 93 LYS A O 1
ATOM 699 N N . LEU A 1 93 ? -1.868 38.523 -39.372 1.00 52.54 94 LEU A N 1
ATOM 700 C CA . LEU A 1 93 ? -0.435 38.738 -39.405 1.00 52.31 94 LEU A CA 1
ATOM 701 C C . LEU A 1 93 ? -0.037 39.327 -40.736 1.00 52.12 94 LEU A C 1
ATOM 702 O O . LEU A 1 93 ? 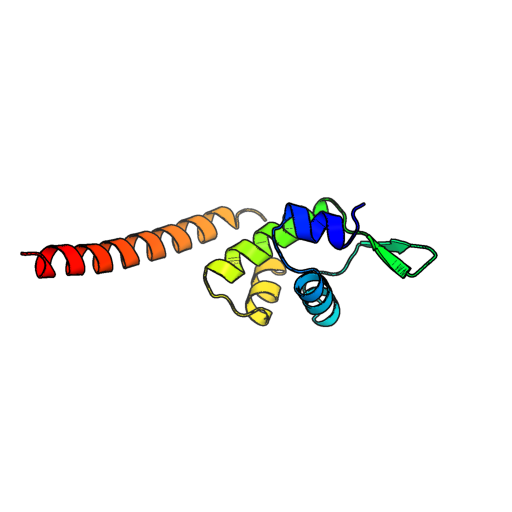0.773 40.238 -40.800 1.00 52.15 94 LEU A O 1
ATOM 707 N N . GLN A 1 94 ? -0.607 38.792 -41.805 1.00 52.26 95 GLN A N 1
ATOM 708 C CA . GLN A 1 94 ? -0.383 39.343 -43.130 1.00 53.14 95 GLN A CA 1
ATOM 709 C C . GLN A 1 94 ? -0.679 40.846 -43.168 1.00 53.46 95 GLN A C 1
ATOM 710 O O . GLN A 1 94 ? 0.050 41.617 -43.793 1.00 54.74 95 GLN A O 1
ATOM 716 N N . LYS A 1 95 ? -1.739 41.261 -42.487 1.00 54.17 96 LYS A N 1
ATOM 717 C CA . LYS A 1 95 ? -2.067 42.678 -42.401 1.00 55.57 96 LYS A CA 1
ATOM 718 C C . LYS A 1 95 ? -1.019 43.394 -41.564 1.00 52.76 96 LYS A C 1
ATOM 719 O O . LYS A 1 95 ? -0.598 44.487 -41.911 1.00 49.28 96 LYS A O 1
ATOM 725 N N . MET A 1 96 ? -0.589 42.777 -40.468 1.00 52.67 97 MET A N 1
ATOM 726 C CA . MET A 1 96 ? 0.454 43.380 -39.642 1.00 52.22 97 MET A CA 1
ATOM 727 C C . MET A 1 96 ? 1.699 43.567 -40.494 1.00 53.07 97 MET A C 1
ATOM 728 O O . MET A 1 96 ? 2.232 44.673 -40.578 1.00 51.55 97 MET A O 1
ATOM 733 N N . ALA A 1 97 ? 2.128 42.470 -41.133 1.00 55.92 98 ALA A N 1
ATOM 734 C CA . ALA A 1 97 ? 3.319 42.421 -42.007 1.00 54.11 98 ALA A CA 1
ATOM 735 C C . ALA A 1 97 ? 3.193 43.394 -43.170 1.00 55.70 98 ALA A C 1
ATOM 736 O O . ALA A 1 97 ? 4.179 43.993 -43.604 1.00 58.17 98 ALA A O 1
ATOM 738 N N . ALA A 1 98 ? 1.973 43.544 -43.675 1.00 56.65 99 ALA A N 1
ATOM 739 C CA . ALA A 1 98 ? 1.674 44.570 -44.666 1.00 55.81 99 ALA A CA 1
ATOM 740 C C . ALA A 1 98 ? 1.995 45.968 -44.117 1.00 55.18 99 ALA A C 1
ATOM 741 O O . ALA A 1 98 ? 2.622 46.775 -44.797 1.00 55.40 99 ALA A O 1
ATOM 743 N N . ALA A 1 99 ? 1.573 46.238 -42.881 1.00 56.20 100 ALA A N 1
ATOM 744 C CA . ALA A 1 99 ? 1.876 47.505 -42.199 1.00 55.60 100 ALA A CA 1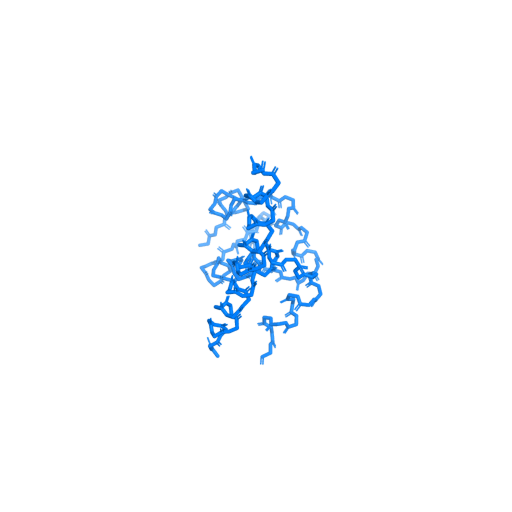
ATOM 745 C C . ALA A 1 99 ? 3.376 47.716 -42.045 1.00 57.26 100 ALA A C 1
ATOM 746 O O . ALA A 1 99 ? 3.846 48.847 -42.105 1.00 59.46 100 ALA A O 1
ATOM 748 N N . VAL A 1 100 ? 4.121 46.634 -41.828 1.00 57.10 101 VAL A N 1
ATOM 749 C CA . VAL A 1 100 ? 5.574 46.722 -41.728 1.00 57.01 101 VAL A CA 1
ATOM 750 C C . VAL A 1 100 ? 6.175 47.184 -43.060 1.00 57.45 101 VAL A C 1
ATOM 751 O O . VAL A 1 100 ? 7.026 48.072 -43.075 1.00 57.87 101 VAL A O 1
ATOM 755 N N . GLU A 1 101 ? 5.715 46.600 -44.167 1.00 56.74 102 GLU A N 1
ATOM 756 C CA . GLU A 1 101 ? 6.263 46.912 -45.489 1.00 57.58 102 GLU A CA 1
ATOM 757 C C . GLU A 1 101 ? 6.073 48.391 -45.861 1.00 57.09 102 GLU A C 1
ATOM 758 O O . GLU A 1 101 ? 6.955 49.000 -46.475 1.00 57.69 102 GLU A O 1
ATOM 764 N N . GLN A 1 102 ? 4.942 48.978 -45.471 1.00 58.66 103 GLN A N 1
ATOM 765 C CA . GLN A 1 102 ? 4.704 50.414 -45.708 1.00 59.36 103 GLN A CA 1
ATOM 766 C C . GLN A 1 102 ? 5.620 51.286 -44.835 1.00 59.73 103 GLN A C 1
ATOM 767 O O . GLN A 1 102 ? 6.046 52.365 -45.258 1.00 62.75 103 GLN A O 1
ATOM 773 N N . ALA A 1 103 ? 5.918 50.815 -43.625 1.00 58.43 104 ALA A N 1
ATOM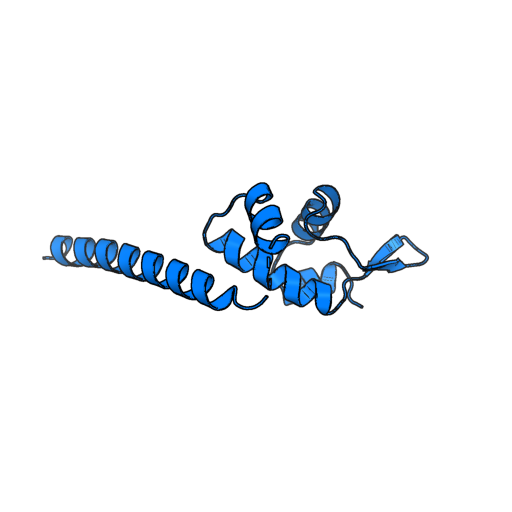 774 C CA . ALA A 1 103 ? 6.850 51.500 -42.737 1.00 56.86 104 ALA A CA 1
ATOM 775 C C . ALA A 1 103 ? 8.246 51.511 -43.352 1.00 57.55 104 ALA A C 1
ATOM 776 O O . ALA A 1 103 ? 8.945 52.526 -43.270 1.00 59.53 104 ALA A O 1
ATOM 778 N N . MET A 1 104 ? 8.630 50.393 -43.984 1.00 55.89 105 MET A N 1
ATOM 779 C CA . MET A 1 104 ? 9.941 50.261 -44.648 1.00 53.90 105 MET A CA 1
ATOM 780 C C . MET A 1 104 ? 10.083 51.141 -45.907 1.00 53.52 105 MET A C 1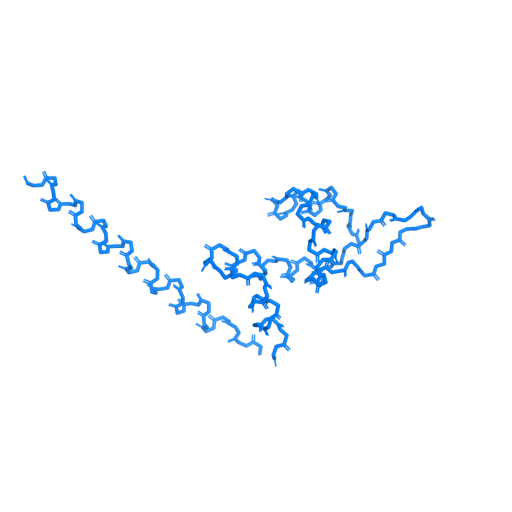
ATOM 781 O O . MET A 1 104 ? 11.210 51.403 -46.346 1.00 55.47 105 MET A O 1
ATOM 786 N N . GLU A 1 105 ? 8.952 51.582 -46.472 1.00 51.02 106 GLU A N 1
ATOM 787 C CA . GLU A 1 105 ? 8.934 52.596 -47.533 1.00 49.69 106 GLU A CA 1
ATOM 788 C C . GLU A 1 105 ? 8.946 54.009 -46.935 1.00 48.61 106 GLU A C 1
ATOM 789 O O . GLU A 1 105 ? 9.990 54.667 -46.863 1.00 46.83 106 GLU A O 1
#

Nearest PDB structures (foldseek):
  2vz4-assembly1_A-2  TM=1.010E+00  e=5.457E-17  Streptomyces lividans
  3qao-assembly1_A-2  TM=9.336E-01  e=4.690E-08  Listeria monocytogenes EGD-e
  1jbg-assembly1_A-2  TM=7.019E-01  e=8.631E-09  Bacillus subtilis
  7cla-assembly1_A-2  TM=8.577E-01  e=6.766E-07  Caulobacter vibrioides CB15
  3hh0-assembly1_A  TM=7.421E-01  e=3.529E-07  Bacillus cereus ATCC 14579

Sequence (100 aa):
SYSVGQVAGFAGVTVRTLHHYDDIGLLVPSERSHAGHRRYSDADLDRLQQILFYRELGFPLDEVAALLDDRAHLRRQHELLSARIGKLQKMAAAVEQAME

CATH classification: 1.10.1660.10

Solvent-accessible surface area: 7198 Å² total; per-residue (Å²): 98,50,32,34,41,79,0,16,62,115,22,67,14,90,49,168,25,0,54,82,7,19,117,78,50,2,6,87,10,75,112,126,43,202,80,37,113,41,54,0,31,88,70,20,26,98,65,1,89,56,0,31,54,0,103,160,43,64,47,67,46,107,80,0,29,54,33,30,99,165,283,77,42,132,173,99,16,131,97,53,74,53,70,114,95,33,133,83,114,161,116,48,48,62,83,114,148,86,146,197

Organism: Streptomyces lividans (NCBI:txid1916)

Foldseek 3Di:
DDFLVRLCVVLVHDSVVVVVCCVVVNQNAPAADVVGTGHHDVVRSVSVVQLVLVVVLPDPSVVSSVVVPPPPPVVVSVVSVVVVVVVVVVVVVVVVVVVD

InterPro domains:
  IPR000551 MerR-type HTH domain [PF13411] (3-70)
  IPR000551 MerR-type HTH domain [PR00040] (4-15)
  IPR000551 MerR-type HTH domain [PR00040] (15-28)
  IPR000551 MerR-type HTH domain [PR00040] (39-59)
  IPR000551 MerR-type HTH domain [PS00552] (6-28)
  IPR000551 MerR-type HTH domain [PS50937] (1-71)
  IPR000551 MerR-type HTH domain [SM00422] (3-72)
  IPR009061 Putative DNA-binding domain superfamily [SSF46955] (3-106)
  IPR012925 TipAS antibiotic-recognition domain [PF07739] (131-247)
  IPR036244 TipA-like multidrug resistance regulator, antibiotic-recognition domain [G3DSA:1.10.490.50] (160-253)
  IPR036244 TipA-like multidrug resistance regulator, antibiotic-recognition domain [SSF89082] (160-251)
  IPR047057 MerR transcriptional regulator [PTHR30204] (2-160)

B-factor: mean 58.19, std 10.15, range [29.54, 99.99]

Secondary structure (DSSP, 8-state):
-B-HHHHHHHHT--HHHHHHHHHHTSS--SEE-SS--EEB-HHHHHHHHHHHHHHHTT--HHHHHHHHT---HHHHHHHHHHHHHHHHHHHHHHHHHHH-

Radius of gyration: 17.55 Å; Cα contacts (8 Å, |Δi|>4): 74; chains: 1; bounding box: 29×53×39 Å